Protein AF-A0A3N5QS69-F1 (afdb_monomer_lite)

Structure (mmCIF, N/CA/C/O backbone):
data_AF-A0A3N5QS69-F1
#
_entry.id   AF-A0A3N5QS69-F1
#
loop_
_atom_site.group_PDB
_atom_site.id
_atom_site.type_symbol
_atom_site.label_atom_id
_atom_site.label_alt_id
_atom_site.label_comp_id
_atom_site.label_asym_id
_atom_site.label_entity_id
_atom_site.label_seq_id
_atom_site.pdbx_PDB_ins_code
_atom_site.Cartn_x
_atom_site.Cartn_y
_atom_site.Cartn_z
_atom_site.occupancy
_atom_site.B_iso_or_equiv
_atom_site.auth_seq_id
_atom_site.auth_comp_id
_atom_site.auth_asym_id
_atom_site.auth_atom_id
_atom_site.pdbx_PDB_model_num
ATOM 1 N N . MET A 1 1 ? -4.852 -14.728 11.815 1.00 70.88 1 MET A N 1
ATOM 2 C CA . MET A 1 1 ? -3.845 -13.891 12.500 1.00 70.88 1 MET A CA 1
ATOM 3 C C . MET A 1 1 ? -4.090 -12.396 12.298 1.00 70.88 1 MET A C 1
ATOM 5 O O . MET A 1 1 ? -4.869 -11.875 13.077 1.00 70.88 1 MET A O 1
ATOM 9 N N . LEU A 1 2 ? -3.584 -11.690 11.267 1.00 76.06 2 LEU A N 1
ATOM 10 C CA . LEU A 1 2 ? -3.849 -10.233 11.158 1.00 76.06 2 LEU A CA 1
ATOM 11 C C . LEU A 1 2 ? -5.343 -9.878 11.018 1.00 76.06 2 LEU A C 1
ATOM 13 O O . LEU A 1 2 ? -5.801 -8.926 11.636 1.00 76.06 2 LEU A O 1
ATOM 17 N N . LEU A 1 3 ? -6.115 -10.656 10.252 1.00 79.31 3 LEU A N 1
ATOM 18 C CA . LEU A 1 3 ? -7.558 -10.423 10.079 1.00 79.31 3 LEU A CA 1
ATOM 19 C C . LEU A 1 3 ? -8.364 -10.548 11.380 1.00 79.31 3 LEU A C 1
ATOM 21 O O . LEU A 1 3 ? -9.362 -9.858 11.541 1.00 79.31 3 LEU A O 1
ATOM 25 N N . GLU A 1 4 ? -7.926 -11.404 12.300 1.00 81.56 4 GLU A N 1
ATOM 26 C CA . GLU A 1 4 ? -8.553 -11.550 13.619 1.00 81.56 4 GLU A CA 1
ATOM 27 C C . GLU A 1 4 ? -8.133 -10.393 14.527 1.00 81.56 4 GLU A C 1
ATOM 29 O O . GLU A 1 4 ? -8.969 -9.806 15.208 1.00 81.56 4 GLU A O 1
ATOM 34 N N . LEU A 1 5 ? -6.854 -10.001 14.470 1.00 80.62 5 LEU A N 1
ATOM 35 C CA . LEU A 1 5 ? -6.321 -8.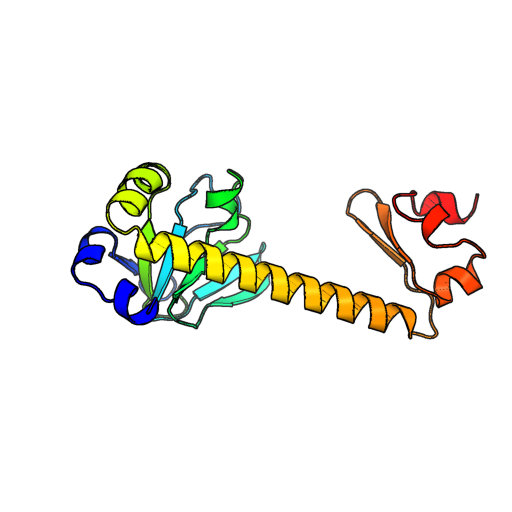883 15.248 1.00 80.62 5 LEU A CA 1
ATOM 36 C C . LEU A 1 5 ? -7.008 -7.563 14.897 1.00 80.62 5 LEU A C 1
ATOM 38 O O . LEU A 1 5 ? -7.406 -6.843 15.803 1.00 80.62 5 LEU A O 1
ATOM 42 N N . ILE A 1 6 ? -7.218 -7.260 13.610 1.00 83.44 6 ILE A N 1
ATOM 43 C CA . ILE A 1 6 ? -7.883 -6.011 13.189 1.00 83.44 6 ILE A CA 1
ATOM 44 C C . ILE A 1 6 ? -9.377 -5.957 13.546 1.00 83.44 6 ILE A C 1
ATOM 46 O O . ILE A 1 6 ? -9.986 -4.894 13.450 1.00 83.44 6 ILE A O 1
ATOM 50 N N . GLN A 1 7 ? -9.963 -7.087 13.947 1.00 82.31 7 GLN A N 1
ATOM 51 C CA . GLN A 1 7 ? -11.326 -7.178 14.474 1.00 82.31 7 GLN A CA 1
ATOM 52 C C . GLN A 1 7 ? -11.357 -7.215 16.012 1.00 82.31 7 GLN A C 1
ATOM 54 O O . GLN A 1 7 ? -12.440 -7.265 16.595 1.00 82.31 7 GLN A O 1
ATOM 59 N N . SER A 1 8 ? -10.194 -7.176 16.676 1.00 85.25 8 SER A N 1
ATOM 60 C CA . SER A 1 8 ? -10.106 -7.174 18.136 1.00 85.25 8 SER A CA 1
ATOM 61 C C . SER A 1 8 ? -10.793 -5.932 18.719 1.00 85.25 8 SER A C 1
ATOM 63 O O . SER A 1 8 ? -10.516 -4.812 18.269 1.00 85.25 8 SER A O 1
ATOM 65 N N . PRO A 1 9 ? -11.625 -6.082 19.768 1.00 84.88 9 PRO A N 1
ATOM 66 C CA . PRO A 1 9 ? -12.214 -4.953 20.489 1.00 84.88 9 PRO A CA 1
ATOM 67 C C . PRO A 1 9 ? -11.172 -3.969 21.034 1.00 84.88 9 PRO A C 1
ATOM 69 O O . PRO A 1 9 ? -11.463 -2.790 21.214 1.00 84.88 9 PRO A O 1
ATOM 72 N N . GLU A 1 10 ? -9.946 -4.432 21.273 1.00 85.50 10 GLU A N 1
ATOM 73 C CA . GLU A 1 10 ? -8.849 -3.621 21.803 1.00 85.50 10 GLU A CA 1
ATOM 74 C C . GLU A 1 10 ? -8.406 -2.520 20.828 1.00 85.50 10 GLU A C 1
ATOM 76 O O . GLU A 1 10 ? -7.886 -1.488 21.252 1.00 85.50 10 GLU A O 1
ATOM 81 N N . LEU A 1 11 ? -8.660 -2.699 19.527 1.00 87.50 11 LEU A N 1
ATOM 82 C CA . LEU A 1 11 ? -8.370 -1.700 18.500 1.00 87.50 11 LEU A CA 1
ATOM 83 C C . LEU A 1 11 ? -9.492 -0.680 18.311 1.00 87.50 11 LEU A C 1
ATOM 85 O O . LEU A 1 11 ? -9.327 0.230 17.502 1.00 87.50 11 LEU A O 1
ATOM 89 N N . ALA A 1 12 ? -10.606 -0.774 19.046 1.00 88.19 12 ALA A N 1
ATOM 90 C CA . ALA A 1 12 ? -11.760 0.109 18.868 1.00 88.19 12 ALA A CA 1
ATOM 91 C C . ALA A 1 12 ? -11.398 1.604 18.938 1.00 88.19 12 ALA A C 1
ATOM 93 O O . ALA A 1 12 ? -11.965 2.399 18.192 1.00 88.19 12 ALA A O 1
ATOM 94 N N . GLY A 1 13 ? -10.417 1.979 19.769 1.00 91.50 13 GLY A N 1
ATOM 95 C CA . GLY A 1 13 ? -9.919 3.358 19.873 1.00 91.50 13 GLY A CA 1
ATOM 96 C C . GLY A 1 13 ? -9.195 3.879 18.624 1.00 91.50 13 GLY A C 1
ATOM 97 O O . GLY A 1 13 ? -9.082 5.087 18.449 1.00 91.50 13 GLY A O 1
ATOM 98 N N . TYR A 1 14 ? -8.755 2.985 17.740 1.00 93.88 14 TYR A N 1
ATOM 99 C CA . TYR A 1 14 ? -8.072 3.301 16.484 1.00 93.88 14 TYR A CA 1
ATOM 100 C C . TYR A 1 14 ? -8.987 3.129 15.260 1.00 93.88 14 TYR A C 1
ATOM 102 O O . TYR A 1 14 ? -8.566 3.389 14.133 1.00 93.88 14 TYR A O 1
ATOM 110 N N . ILE A 1 15 ? -10.232 2.673 15.437 1.00 95.81 15 ILE A N 1
ATOM 111 C CA . ILE A 1 15 ? -11.153 2.436 14.323 1.00 95.81 15 ILE A CA 1
ATOM 112 C C . ILE A 1 15 ? -11.727 3.757 13.808 1.00 95.81 15 ILE A C 1
ATOM 114 O O . ILE A 1 15 ? -12.346 4.531 14.537 1.00 95.81 15 ILE A O 1
ATOM 118 N N . VAL A 1 16 ? -11.600 3.963 12.501 1.00 97.69 16 VAL A N 1
ATOM 119 C CA . VAL A 1 16 ? -12.172 5.088 11.761 1.00 97.69 16 VAL A CA 1
ATOM 120 C C . VAL A 1 16 ? -13.110 4.589 10.664 1.00 97.69 16 VAL A C 1
ATOM 122 O O . VAL A 1 16 ? -12.919 3.516 10.086 1.00 97.69 16 VAL A O 1
ATOM 125 N N . HIS A 1 17 ? -14.129 5.392 10.364 1.00 98.12 17 HIS A N 1
ATOM 126 C CA . HIS A 1 17 ? -15.122 5.096 9.335 1.00 98.12 17 HIS A CA 1
ATOM 127 C C . HIS A 1 17 ? -15.158 6.213 8.298 1.00 98.12 17 HIS A C 1
ATOM 129 O O . HIS A 1 17 ? -15.177 7.396 8.641 1.00 98.12 17 HIS A O 1
ATOM 135 N N . PHE A 1 18 ? -15.226 5.833 7.025 1.00 98.38 18 PHE A N 1
ATOM 136 C CA . PHE A 1 18 ? -15.317 6.763 5.908 1.00 98.38 18 PHE A CA 1
ATOM 137 C C . PHE A 1 18 ? -16.541 6.427 5.049 1.00 98.38 18 PHE A C 1
ATOM 139 O O . PHE A 1 18 ? -16.685 5.284 4.607 1.00 98.38 18 PHE A O 1
ATOM 146 N N . PRO A 1 19 ? -17.439 7.393 4.785 1.00 98.38 19 PRO A N 1
ATOM 147 C CA . PRO A 1 19 ? -18.563 7.161 3.892 1.00 98.38 19 PRO A CA 1
ATOM 148 C C . PRO A 1 19 ? -18.094 7.058 2.436 1.00 98.38 19 PRO A C 1
ATOM 150 O O . PRO A 1 19 ? -17.026 7.551 2.064 1.00 98.38 19 PRO A O 1
ATOM 153 N N . LYS A 1 20 ? -18.941 6.468 1.584 1.00 98.44 20 LYS A N 1
ATOM 154 C CA . LYS A 1 20 ? -18.701 6.397 0.138 1.00 98.44 20 LYS A CA 1
ATOM 155 C C . LYS A 1 20 ? -18.372 7.779 -0.436 1.00 98.44 20 LYS A C 1
ATOM 157 O O . LYS A 1 20 ? -19.071 8.753 -0.173 1.00 98.44 20 LYS A O 1
ATOM 162 N N . GLY A 1 21 ? -17.339 7.837 -1.268 1.00 97.38 21 GLY A N 1
ATOM 163 C CA . GLY A 1 21 ? -16.883 9.046 -1.947 1.00 97.38 21 GLY A CA 1
ATOM 164 C C . GLY A 1 21 ? -15.964 9.932 -1.109 1.00 97.38 21 GLY A C 1
ATOM 165 O O . GLY A 1 21 ? -15.400 10.877 -1.658 1.00 97.38 21 GLY A O 1
ATOM 166 N N . ARG A 1 22 ? -15.775 9.642 0.186 1.00 98.31 22 ARG A N 1
ATOM 167 C CA . ARG A 1 22 ? -14.893 10.427 1.050 1.00 98.31 22 ARG A CA 1
ATOM 168 C C . ARG A 1 22 ? -13.430 10.223 0.666 1.00 98.31 22 ARG A C 1
ATOM 170 O O . ARG A 1 22 ? -12.936 9.098 0.659 1.00 98.31 22 ARG A O 1
ATOM 177 N N . THR A 1 23 ? -12.730 11.324 0.418 1.00 98.12 23 THR A N 1
ATOM 178 C CA . THR A 1 23 ? -11.264 11.342 0.368 1.00 98.12 23 THR A CA 1
ATOM 179 C C . THR A 1 23 ? -10.711 11.209 1.785 1.00 98.12 23 THR A C 1
ATOM 181 O O . THR A 1 23 ? -11.105 11.966 2.677 1.00 98.12 23 THR A O 1
ATOM 184 N N . ILE A 1 24 ? -9.837 10.224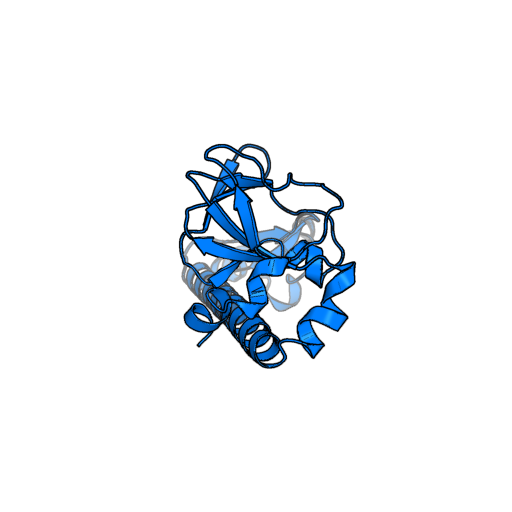 1.990 1.00 97.81 24 ILE A N 1
ATOM 185 C CA . ILE A 1 24 ? -9.184 9.959 3.277 1.00 97.81 24 ILE A CA 1
ATOM 186 C C . ILE A 1 24 ? -7.995 10.906 3.452 1.00 97.81 24 ILE A C 1
ATOM 188 O O . ILE A 1 24 ? -7.900 11.579 4.471 1.00 97.81 24 ILE A O 1
ATOM 192 N N . PHE A 1 25 ? -7.144 11.002 2.431 1.00 97.75 25 PHE A N 1
ATOM 193 C CA . PHE A 1 25 ? -6.079 11.999 2.311 1.00 97.75 25 PHE A CA 1
ATOM 194 C C . PHE A 1 25 ? -5.748 12.228 0.834 1.00 97.75 25 PHE A C 1
ATOM 196 O O . PHE A 1 25 ? -6.041 11.375 -0.013 1.00 97.75 25 PHE A O 1
ATOM 203 N N . MET A 1 26 ? -5.155 13.378 0.531 1.00 97.56 26 MET A N 1
ATOM 204 C CA . MET A 1 26 ? -4.743 13.778 -0.811 1.00 97.56 26 MET A CA 1
ATOM 205 C C . MET A 1 26 ? -3.246 13.566 -1.016 1.00 97.56 26 MET A C 1
ATOM 207 O O . MET A 1 26 ? -2.470 13.519 -0.067 1.00 97.56 26 MET A O 1
ATOM 211 N N . GLU A 1 27 ? -2.846 13.423 -2.276 1.00 97.06 27 GLU A N 1
ATOM 212 C CA . GLU A 1 27 ? -1.444 13.520 -2.685 1.00 97.06 27 GLU A CA 1
ATOM 213 C C . GLU A 1 27 ? -0.863 14.872 -2.233 1.00 97.06 27 GLU A C 1
ATOM 215 O O . GLU A 1 27 ? -1.569 15.877 -2.223 1.00 97.06 27 GLU A O 1
ATOM 220 N N . GLU A 1 28 ? 0.414 14.884 -1.853 1.00 96.12 28 GLU A N 1
ATOM 221 C CA . GLU A 1 28 ? 1.151 16.030 -1.299 1.00 96.12 28 GLU A CA 1
ATOM 222 C C . GLU A 1 28 ? 0.740 16.509 0.107 1.00 96.12 28 GLU A C 1
ATOM 224 O O . GLU A 1 28 ? 1.394 17.414 0.641 1.00 96.12 28 GLU A O 1
ATOM 229 N N . ASP A 1 29 ? -0.255 15.878 0.743 1.00 95.25 29 ASP A N 1
ATOM 230 C CA . ASP A 1 29 ? -0.596 16.150 2.143 1.00 95.25 29 ASP A CA 1
ATOM 231 C C . ASP A 1 29 ? 0.571 15.795 3.082 1.00 95.25 29 ASP A C 1
ATOM 233 O O . ASP A 1 29 ? 1.265 14.787 2.905 1.00 95.25 29 ASP A O 1
ATOM 237 N N . ASP A 1 30 ? 0.723 16.587 4.145 1.00 93.12 30 ASP A N 1
ATOM 238 C CA . ASP A 1 30 ? 1.734 16.383 5.192 1.00 93.12 30 ASP A CA 1
ATOM 239 C C . ASP A 1 30 ? 1.324 15.331 6.237 1.00 93.12 30 ASP A C 1
ATOM 241 O O . ASP A 1 30 ? 2.097 15.017 7.142 1.00 93.12 30 ASP A O 1
ATOM 245 N N . SER A 1 31 ? 0.112 14.767 6.141 1.00 91.31 31 SER A N 1
ATOM 246 C CA . SER A 1 31 ? -0.306 13.688 7.040 1.00 91.31 31 SER A CA 1
ATOM 247 C C . SER A 1 31 ? 0.555 12.444 6.825 1.00 91.31 31 SER A C 1
ATOM 249 O O . SER A 1 31 ? 0.880 12.067 5.698 1.00 91.31 31 SER A O 1
ATOM 251 N N . GLN A 1 32 ? 0.912 11.775 7.918 1.00 93.06 32 GLN A N 1
ATOM 252 C CA . GLN A 1 32 ? 1.806 10.617 7.878 1.00 93.06 32 GLN A CA 1
ATOM 253 C C . GLN A 1 32 ? 1.254 9.422 8.644 1.00 93.06 32 GLN A C 1
ATOM 255 O O . GLN A 1 32 ? 2.014 8.519 8.956 1.00 93.06 32 GLN A O 1
ATOM 260 N N . ASP A 1 33 ? -0.045 9.395 8.929 1.00 95.62 33 ASP A N 1
ATOM 261 C CA . ASP A 1 33 ? -0.691 8.288 9.634 1.00 95.62 33 ASP A CA 1
ATOM 262 C C . ASP A 1 33 ? -0.721 7.020 8.775 1.00 95.62 33 ASP A C 1
ATOM 264 O O . ASP A 1 33 ? -0.815 7.091 7.539 1.00 95.62 33 ASP A O 1
ATOM 268 N N . LEU A 1 34 ? -0.643 5.870 9.441 1.00 94.56 34 LEU A N 1
ATOM 269 C CA . LEU A 1 34 ? -0.725 4.552 8.823 1.00 94.56 34 LEU A CA 1
ATOM 270 C C . LEU A 1 34 ? -2.141 4.010 8.965 1.00 94.56 34 LEU A C 1
ATOM 272 O O . LEU A 1 34 ? -2.735 4.094 10.037 1.00 94.56 34 LEU A O 1
ATOM 276 N N . TYR A 1 35 ? -2.650 3.388 7.907 1.00 95.62 35 TYR A N 1
ATOM 277 C CA . TYR A 1 35 ? -3.965 2.774 7.936 1.00 95.62 35 TYR A CA 1
ATOM 278 C C . TYR A 1 35 ? -3.920 1.299 7.565 1.00 95.62 35 TYR A C 1
ATOM 280 O O . TYR A 1 35 ? -3.111 0.873 6.736 1.00 95.62 35 TYR A O 1
ATOM 288 N N . ILE A 1 36 ? -4.846 0.537 8.145 1.00 94.19 36 ILE A N 1
ATOM 289 C CA . ILE A 1 36 ? -5.102 -0.865 7.817 1.00 94.19 36 ILE A CA 1
ATOM 290 C C . ILE A 1 36 ? -6.568 -0.997 7.425 1.00 94.19 36 ILE A C 1
ATOM 292 O O . ILE A 1 36 ? -7.455 -0.676 8.216 1.00 94.19 36 ILE A O 1
ATOM 296 N N . LEU A 1 37 ? -6.839 -1.460 6.206 1.00 95.50 37 LEU A N 1
ATOM 297 C CA . LEU A 1 37 ? -8.205 -1.681 5.740 1.00 95.50 37 LEU A CA 1
ATOM 298 C C . LEU A 1 37 ? -8.853 -2.823 6.535 1.00 95.50 37 LEU A C 1
ATOM 300 O O . LEU A 1 37 ? -8.335 -3.936 6.535 1.00 95.50 37 LEU A O 1
ATOM 304 N N . VAL A 1 38 ? -9.996 -2.567 7.170 1.00 95.75 38 VAL A N 1
ATOM 305 C CA . VAL A 1 38 ? -10.796 -3.598 7.855 1.00 95.75 38 VAL A CA 1
ATOM 306 C C . VAL A 1 38 ? -11.909 -4.088 6.936 1.00 95.75 38 VAL A C 1
ATOM 308 O O . VAL A 1 38 ? -12.070 -5.290 6.742 1.00 95.75 38 VAL A O 1
ATOM 311 N N . ALA A 1 39 ? -12.643 -3.160 6.322 1.00 96.75 39 ALA A N 1
ATOM 312 C CA . ALA A 1 39 ? -13.721 -3.465 5.392 1.00 96.75 39 ALA A CA 1
ATOM 313 C C . ALA A 1 39 ? -13.936 -2.323 4.392 1.00 96.75 39 ALA A C 1
ATOM 315 O O . ALA A 1 39 ? -13.654 -1.162 4.688 1.00 96.75 39 ALA A O 1
ATOM 316 N N . GLY A 1 40 ? -14.483 -2.656 3.224 1.00 97.62 40 GLY A N 1
ATOM 317 C CA . GLY A 1 40 ? -14.769 -1.705 2.151 1.00 97.62 40 GLY A CA 1
ATOM 318 C C . GLY A 1 40 ? -13.726 -1.729 1.035 1.00 97.62 40 GLY A C 1
ATOM 319 O O . GLY A 1 40 ? -12.939 -2.664 0.910 1.00 97.62 40 GLY A O 1
ATOM 320 N N . GLN A 1 41 ? -13.776 -0.721 0.170 1.00 98.50 41 GLN A N 1
ATOM 321 C CA . GLN A 1 41 ? -12.946 -0.604 -1.024 1.00 98.50 41 GLN A CA 1
ATOM 322 C C . GLN A 1 41 ? -12.453 0.831 -1.181 1.00 98.50 41 GLN A C 1
ATOM 324 O O . GLN A 1 41 ? -13.209 1.793 -1.011 1.00 98.50 41 GLN A O 1
ATOM 329 N N . LEU A 1 42 ? -11.183 0.964 -1.545 1.00 98.56 42 LEU A N 1
ATOM 330 C CA . LEU A 1 42 ? -10.511 2.240 -1.753 1.00 98.56 42 LEU A CA 1
ATOM 331 C C . LEU A 1 42 ? -9.995 2.331 -3.185 1.00 98.56 42 LEU A C 1
ATOM 333 O O . LEU A 1 42 ? -9.501 1.348 -3.735 1.00 98.56 42 LEU A O 1
ATOM 337 N N . GLU A 1 43 ? -10.049 3.524 -3.762 1.00 98.12 43 GLU A N 1
ATOM 338 C CA . GLU A 1 43 ? -9.317 3.869 -4.976 1.00 98.12 43 GLU A CA 1
ATOM 339 C C . GLU A 1 43 ? -8.057 4.663 -4.633 1.00 98.12 43 GLU A C 1
ATOM 341 O O . GLU A 1 43 ? -8.074 5.542 -3.766 1.00 98.12 43 GLU A O 1
ATOM 346 N N . VAL A 1 44 ? -6.970 4.346 -5.337 1.00 97.88 44 VAL A N 1
ATOM 347 C CA . VAL A 1 44 ? -5.692 5.051 -5.252 1.00 97.88 44 VAL A CA 1
ATOM 348 C C . VAL A 1 44 ? -5.498 5.865 -6.525 1.00 97.88 44 VAL A C 1
ATOM 350 O O . VAL A 1 44 ? -5.504 5.320 -7.635 1.00 97.88 44 VAL A O 1
ATOM 353 N N . LEU A 1 45 ? -5.321 7.172 -6.363 1.00 97.56 45 LEU A N 1
ATOM 354 C CA . LEU A 1 45 ? -5.223 8.145 -7.447 1.00 97.56 45 LEU A CA 1
ATOM 355 C C . LEU A 1 45 ? -3.862 8.845 -7.393 1.00 97.56 45 LEU A C 1
ATOM 357 O O . LEU A 1 45 ? -3.453 9.317 -6.336 1.00 97.56 45 LEU A O 1
ATOM 361 N N . LYS A 1 46 ? -3.178 8.941 -8.534 1.00 94.94 46 LYS A N 1
ATOM 362 C CA . LYS A 1 46 ? -1.969 9.759 -8.700 1.00 94.94 46 LYS A CA 1
ATOM 363 C C . LYS A 1 46 ? -2.233 10.840 -9.741 1.00 94.94 46 LYS A C 1
ATOM 365 O O . LYS A 1 46 ? -2.541 10.526 -10.898 1.00 94.94 46 LYS A O 1
ATOM 370 N N . GLY A 1 47 ? -2.193 12.102 -9.323 1.00 92.81 47 GLY A N 1
ATOM 371 C CA . GLY A 1 47 ? -2.880 13.186 -10.018 1.00 92.81 47 GLY A CA 1
ATOM 372 C C . GLY A 1 47 ? -4.347 12.812 -10.264 1.00 92.81 47 GLY A C 1
ATOM 373 O O . GLY A 1 47 ? -5.064 12.420 -9.347 1.00 92.81 47 GLY A O 1
ATOM 374 N N . ASN A 1 48 ? -4.774 12.834 -11.529 1.00 89.31 48 ASN A N 1
ATOM 375 C CA . ASN A 1 48 ? -6.145 12.478 -11.922 1.00 89.31 48 ASN A CA 1
ATOM 376 C C . ASN A 1 48 ? -6.298 11.028 -12.419 1.00 89.31 48 ASN A C 1
ATOM 378 O O . ASN A 1 48 ? -7.352 10.667 -12.943 1.00 89.31 48 ASN A O 1
ATOM 382 N N . LYS A 1 49 ? -5.255 10.193 -12.317 1.00 94.25 49 LYS A N 1
ATOM 383 C CA . LYS A 1 49 ? -5.280 8.814 -12.825 1.00 94.25 49 LYS A CA 1
ATOM 384 C C . LYS A 1 49 ? -5.427 7.816 -11.687 1.00 94.25 49 LYS A C 1
ATOM 386 O O . LYS A 1 49 ? -4.637 7.815 -10.746 1.00 94.25 49 LYS A O 1
ATOM 391 N N . LYS A 1 50 ? -6.396 6.912 -11.819 1.00 96.00 50 LYS A N 1
ATOM 392 C CA . LYS A 1 50 ? -6.519 5.735 -10.956 1.00 96.00 50 LYS A CA 1
ATOM 393 C C . LYS A 1 50 ? -5.401 4.753 -11.280 1.00 96.00 50 LYS A C 1
ATOM 395 O O . LYS A 1 50 ? -5.287 4.321 -12.425 1.00 96.00 50 LYS A O 1
ATOM 400 N N . ILE A 1 51 ? -4.592 4.421 -10.277 1.00 94.75 51 ILE A N 1
ATOM 401 C CA . ILE A 1 51 ? -3.444 3.518 -10.436 1.00 94.75 51 ILE A CA 1
ATOM 402 C C . ILE A 1 51 ? -3.707 2.126 -9.862 1.00 94.75 51 ILE A C 1
ATOM 404 O O . ILE A 1 51 ? -3.170 1.154 -10.381 1.00 94.75 51 ILE A O 1
ATOM 408 N N . MET A 1 52 ? -4.546 2.014 -8.827 1.00 94.94 52 MET A N 1
ATOM 409 C CA . MET A 1 52 ? -4.956 0.732 -8.249 1.00 94.94 52 MET A CA 1
ATOM 410 C C . MET A 1 52 ? -6.198 0.878 -7.357 1.00 94.94 52 MET A C 1
ATOM 412 O O . MET A 1 52 ? -6.649 1.988 -7.064 1.00 94.94 52 MET A O 1
ATOM 416 N N . GLU A 1 53 ? -6.731 -0.255 -6.905 1.00 97.12 53 GLU A N 1
ATOM 417 C CA . GLU A 1 53 ? -7.717 -0.339 -5.826 1.00 97.12 53 GLU A CA 1
ATOM 418 C C . GLU A 1 53 ? -7.139 -1.113 -4.641 1.00 97.12 53 GLU A C 1
ATOM 420 O O . GLU A 1 53 ? -6.285 -1.984 -4.810 1.00 97.12 53 GLU A O 1
ATOM 425 N N . ILE A 1 54 ? -7.648 -0.824 -3.446 1.00 96.25 54 ILE A N 1
ATOM 426 C CA . ILE A 1 54 ? -7.377 -1.600 -2.238 1.00 96.25 54 ILE A CA 1
ATOM 427 C C . ILE A 1 54 ? -8.699 -2.200 -1.780 1.00 96.25 54 ILE A C 1
ATOM 429 O O . ILE A 1 54 ? -9.611 -1.481 -1.374 1.00 96.25 54 ILE A O 1
ATOM 433 N N . THR A 1 55 ? -8.802 -3.522 -1.881 1.00 96.38 55 THR A N 1
ATOM 434 C CA . THR A 1 55 ? -10.048 -4.264 -1.633 1.00 96.38 55 THR A CA 1
ATOM 435 C C . THR A 1 55 ? -9.891 -5.369 -0.594 1.00 96.38 55 THR A C 1
ATOM 437 O O . THR A 1 55 ? -10.884 -5.831 -0.042 1.00 96.38 55 THR A O 1
ATOM 440 N N . ALA A 1 56 ? -8.657 -5.796 -0.311 1.00 93.50 56 ALA A N 1
ATOM 441 C CA . ALA A 1 56 ? -8.379 -6.884 0.616 1.00 93.50 56 ALA A CA 1
ATOM 442 C C . ALA A 1 56 ? -8.257 -6.365 2.063 1.00 93.50 56 ALA A C 1
ATOM 444 O O . ALA A 1 56 ? -7.367 -5.546 2.329 1.00 93.50 56 ALA A O 1
ATOM 445 N N . PRO A 1 57 ? -9.078 -6.852 3.011 1.00 93.19 57 PRO A N 1
ATOM 446 C CA . PRO A 1 57 ? -8.881 -6.604 4.437 1.00 93.19 57 PRO A CA 1
ATOM 447 C C . PRO A 1 57 ? -7.462 -6.963 4.904 1.00 93.19 57 PRO A C 1
ATOM 449 O O . PRO A 1 57 ? -6.833 -7.879 4.375 1.00 93.19 57 PRO A O 1
ATOM 452 N N . GLY A 1 58 ? -6.938 -6.219 5.875 1.00 90.56 58 GLY A N 1
ATOM 453 C CA . GLY A 1 58 ? -5.544 -6.292 6.320 1.00 90.56 58 GLY A CA 1
ATOM 454 C C . GLY A 1 58 ? -4.557 -5.538 5.421 1.00 90.56 58 GLY A C 1
ATOM 455 O O . GLY A 1 58 ? -3.372 -5.463 5.740 1.00 90.56 58 GLY A O 1
ATOM 456 N N . SER A 1 59 ? -5.008 -4.955 4.305 1.00 91.50 59 SER A N 1
ATOM 457 C CA . SER A 1 59 ? -4.131 -4.161 3.444 1.00 91.50 59 SER A CA 1
ATOM 458 C C . SER A 1 59 ? -3.735 -2.844 4.099 1.00 91.50 59 SER A C 1
ATOM 460 O O . SER A 1 59 ? -4.592 -2.047 4.476 1.00 91.50 59 SER A O 1
ATOM 462 N N . PHE A 1 60 ? -2.430 -2.581 4.133 1.00 91.81 60 PHE A N 1
ATOM 463 C CA . PHE A 1 60 ? -1.884 -1.286 4.527 1.00 91.81 60 PHE A CA 1
ATOM 464 C C . PHE A 1 60 ? -2.014 -0.253 3.416 1.00 91.81 60 PHE A C 1
ATOM 466 O O . PHE A 1 60 ? -1.820 -0.596 2.242 1.00 91.81 60 PHE A O 1
ATOM 473 N N . PHE A 1 61 ? -2.279 0.990 3.815 1.00 94.56 61 PHE A N 1
ATOM 474 C CA . PHE A 1 61 ? -2.171 2.174 2.971 1.00 94.56 61 PHE A CA 1
ATOM 475 C C . PHE A 1 61 ? -1.668 3.382 3.769 1.00 94.56 61 PHE A C 1
ATOM 477 O O . PHE A 1 61 ? -1.895 3.499 4.975 1.00 94.56 61 PHE A O 1
ATOM 484 N N . GLY A 1 62 ? -0.965 4.285 3.084 1.00 92.94 62 GLY A N 1
ATOM 485 C CA . GLY A 1 62 ? -0.296 5.424 3.718 1.00 92.94 62 GLY A CA 1
ATOM 486 C C . GLY A 1 62 ? 1.070 5.083 4.329 1.00 92.94 62 GLY A C 1
ATOM 487 O O . GLY A 1 62 ? 1.708 5.944 4.932 1.00 92.94 62 GLY A O 1
ATOM 488 N N . GLU A 1 63 ? 1.544 3.857 4.123 1.00 91.62 63 GLU A N 1
ATOM 489 C CA . GLU A 1 63 ? 2.789 3.307 4.649 1.00 91.62 63 GLU A CA 1
ATOM 490 C C . GLU A 1 63 ? 4.031 4.036 4.143 1.00 91.62 63 GLU A C 1
ATOM 492 O O . GLU A 1 63 ? 4.994 4.183 4.887 1.00 91.62 63 GLU A O 1
ATOM 497 N N . ILE A 1 64 ? 4.012 4.537 2.905 1.00 89.56 64 ILE A N 1
ATOM 498 C CA . ILE A 1 64 ? 5.178 5.204 2.314 1.00 89.56 64 ILE A CA 1
ATOM 499 C C . ILE A 1 64 ? 5.486 6.497 3.075 1.00 89.56 64 ILE A C 1
ATOM 501 O O . ILE A 1 64 ? 6.605 6.696 3.543 1.00 89.56 64 ILE A O 1
ATOM 505 N N . SER A 1 65 ? 4.484 7.359 3.244 1.00 92.62 65 SER A N 1
ATOM 506 C CA . SER A 1 65 ? 4.615 8.626 3.977 1.00 92.62 65 SER A CA 1
ATOM 507 C C . SER A 1 65 ? 4.903 8.391 5.456 1.00 92.62 65 SER A C 1
ATOM 509 O O . SER A 1 65 ? 5.738 9.076 6.048 1.00 92.62 65 SER A O 1
ATOM 511 N N . PHE A 1 66 ? 4.264 7.374 6.038 1.00 91.31 66 PHE A N 1
ATOM 512 C CA . PHE A 1 66 ? 4.498 6.968 7.417 1.00 91.31 66 PHE A CA 1
ATOM 513 C C . PHE A 1 66 ? 5.967 6.572 7.654 1.00 91.31 66 PHE A C 1
ATOM 515 O O . PHE A 1 66 ? 6.633 7.180 8.500 1.00 91.31 66 PHE A O 1
ATOM 522 N N . LEU A 1 67 ? 6.485 5.613 6.874 1.00 87.12 67 LEU A N 1
ATOM 523 C CA . LEU A 1 67 ? 7.815 5.015 7.049 1.00 87.12 67 LEU A CA 1
ATOM 524 C C . LEU A 1 67 ? 8.949 5.947 6.622 1.00 87.12 67 LEU A C 1
ATOM 526 O O . LEU A 1 67 ? 9.962 6.030 7.310 1.00 87.12 67 LEU A O 1
ATOM 530 N N . LEU A 1 68 ? 8.796 6.636 5.489 1.00 87.38 68 LEU A N 1
ATOM 531 C CA . LEU A 1 68 ? 9.872 7.439 4.899 1.00 87.38 68 LEU A CA 1
ATOM 532 C C . LEU A 1 68 ? 9.843 8.905 5.341 1.00 87.38 68 LEU A C 1
ATOM 534 O O . LEU A 1 68 ? 10.743 9.662 4.993 1.00 87.38 68 LEU A O 1
ATOM 538 N N . GLY A 1 69 ? 8.806 9.332 6.069 1.00 87.19 69 GLY A N 1
ATOM 539 C CA . GLY A 1 69 ? 8.644 10.738 6.445 1.00 87.19 69 GLY A CA 1
ATOM 540 C C . GLY A 1 69 ? 8.417 11.669 5.249 1.00 87.19 69 GLY A C 1
ATOM 541 O O . GLY A 1 69 ? 8.606 12.876 5.374 1.00 87.19 69 GLY A O 1
ATOM 542 N N . ALA A 1 70 ? 8.013 11.117 4.105 1.00 89.75 70 ALA A N 1
ATOM 543 C CA . ALA A 1 70 ? 7.641 11.875 2.920 1.00 89.75 70 ALA A CA 1
ATOM 544 C C . ALA A 1 70 ? 6.191 12.384 3.016 1.00 89.75 70 ALA A C 1
ATOM 546 O O . ALA A 1 70 ? 5.415 11.950 3.872 1.00 89.75 70 ALA A O 1
ATOM 547 N N . LYS A 1 71 ? 5.809 13.271 2.094 1.00 94.94 71 LYS A N 1
ATOM 548 C CA . LYS A 1 71 ? 4.405 13.633 1.847 1.00 94.94 71 LYS A CA 1
ATOM 549 C C . LYS A 1 71 ? 3.603 12.443 1.311 1.00 94.94 71 LYS A C 1
ATOM 551 O O . LYS A 1 71 ? 4.175 11.414 0.928 1.00 94.94 71 LYS A O 1
ATOM 556 N N . ARG A 1 72 ? 2.273 12.549 1.284 1.00 96.44 72 ARG A N 1
ATOM 557 C CA . ARG A 1 72 ? 1.399 11.557 0.630 1.00 96.44 72 ARG A CA 1
ATOM 558 C C . ARG A 1 72 ? 1.740 11.427 -0.853 1.00 96.44 72 ARG A C 1
ATOM 560 O O . ARG A 1 72 ? 1.723 12.399 -1.591 1.00 96.44 72 ARG A O 1
ATOM 567 N N . THR A 1 73 ? 2.033 10.208 -1.300 1.00 94.56 73 THR A N 1
ATOM 568 C CA . THR A 1 73 ? 2.467 9.923 -2.683 1.00 94.56 73 THR A CA 1
ATOM 569 C C . THR A 1 73 ? 1.320 9.700 -3.672 1.00 94.56 73 THR A C 1
ATOM 571 O O . THR A 1 73 ? 1.565 9.538 -4.871 1.00 94.56 73 THR A O 1
ATOM 574 N N . ALA A 1 74 ? 0.092 9.615 -3.157 1.00 96.25 74 ALA A N 1
ATOM 575 C CA . ALA A 1 74 ? -1.144 9.398 -3.891 1.00 96.25 74 ALA A CA 1
ATOM 576 C C . ALA A 1 74 ? -2.343 9.818 -3.023 1.00 96.25 74 ALA A C 1
ATOM 578 O O . ALA A 1 74 ? -2.274 9.794 -1.792 1.00 96.25 74 ALA A O 1
ATOM 579 N N . THR A 1 75 ? -3.455 10.144 -3.673 1.00 98.00 75 THR A N 1
ATOM 580 C CA . THR A 1 75 ? -4.753 10.386 -3.037 1.00 98.00 75 THR A CA 1
ATOM 581 C C . THR A 1 75 ? -5.467 9.057 -2.790 1.00 98.00 75 THR A C 1
ATOM 583 O O . THR A 1 75 ? -5.511 8.201 -3.677 1.00 98.00 75 THR A O 1
ATOM 586 N N . ILE A 1 76 ? -6.073 8.896 -1.612 1.00 98.12 76 ILE A N 1
ATOM 587 C CA . ILE A 1 76 ? -6.900 7.734 -1.259 1.00 98.12 76 ILE A CA 1
ATOM 588 C C . ILE A 1 76 ? -8.348 8.167 -1.076 1.00 98.12 76 ILE A C 1
ATOM 590 O O . ILE A 1 76 ? -8.642 9.083 -0.305 1.00 98.12 76 ILE A O 1
ATOM 594 N N . LYS A 1 77 ? -9.270 7.470 -1.740 1.00 98.25 77 LYS A N 1
ATOM 595 C CA . LYS A 1 77 ? -10.703 7.764 -1.663 1.00 98.25 77 LYS A CA 1
ATOM 596 C C . LYS A 1 77 ? -11.540 6.501 -1.507 1.00 98.25 77 LYS A C 1
ATOM 598 O O . LYS A 1 77 ? -11.247 5.462 -2.088 1.00 98.25 77 LYS A O 1
ATOM 603 N N . ALA A 1 78 ? -12.591 6.594 -0.702 1.00 98.62 78 ALA A N 1
ATOM 604 C CA . ALA A 1 78 ? -13.511 5.498 -0.440 1.00 98.62 78 ALA A CA 1
ATOM 605 C C . ALA A 1 78 ? -14.468 5.277 -1.621 1.00 98.62 78 ALA A C 1
ATOM 607 O O . ALA A 1 78 ? -15.228 6.173 -1.995 1.00 98.62 78 ALA A O 1
ATOM 608 N N . LEU A 1 79 ? -14.463 4.073 -2.198 1.00 98.25 79 LEU A N 1
ATOM 609 C CA . LEU A 1 79 ? -15.387 3.669 -3.267 1.00 98.25 79 LEU A CA 1
ATOM 610 C C . LEU A 1 79 ? -16.762 3.260 -2.720 1.00 98.25 79 LEU A C 1
ATOM 612 O O . LEU A 1 79 ? -17.783 3.393 -3.400 1.00 98.25 79 LEU A O 1
ATOM 616 N N . ASN A 1 80 ? -16.797 2.795 -1.474 1.00 98.38 80 ASN A N 1
ATOM 617 C CA . ASN A 1 80 ? -17.992 2.453 -0.709 1.00 98.38 80 ASN A CA 1
ATOM 618 C C . ASN A 1 80 ? -17.800 2.851 0.769 1.00 98.38 80 ASN A C 1
ATOM 620 O O . ASN A 1 80 ? -16.909 3.639 1.075 1.00 98.38 80 ASN A O 1
ATOM 624 N N . ALA A 1 81 ? -18.664 2.383 1.673 1.00 98.38 81 ALA A N 1
ATOM 625 C CA . ALA A 1 81 ? -18.440 2.580 3.103 1.00 98.38 81 ALA A CA 1
ATOM 626 C C . ALA A 1 81 ? -17.198 1.789 3.541 1.00 98.38 81 ALA A C 1
ATOM 628 O O . ALA A 1 81 ? -17.131 0.578 3.328 1.00 98.38 81 ALA A O 1
ATOM 629 N N . VAL A 1 82 ? -16.231 2.484 4.137 1.00 98.56 82 VAL A N 1
ATOM 630 C CA . VAL A 1 82 ? -14.945 1.918 4.544 1.00 98.56 82 VAL A CA 1
ATOM 631 C C . VAL A 1 82 ? -14.793 1.987 6.054 1.00 98.56 82 VAL A C 1
ATOM 633 O O . VAL A 1 82 ? -15.084 3.009 6.675 1.00 98.56 82 VAL A O 1
ATOM 636 N N . GLN A 1 83 ? -14.267 0.907 6.616 1.00 98.00 83 GLN A N 1
ATOM 637 C CA . GLN A 1 83 ? -13.759 0.835 7.975 1.00 98.00 83 GLN A CA 1
ATOM 638 C C . GLN A 1 83 ? -12.256 0.560 7.919 1.00 98.00 83 GLN A C 1
ATOM 640 O O . GLN A 1 83 ? -11.803 -0.316 7.175 1.00 98.00 83 GLN A O 1
ATOM 645 N N . ALA A 1 84 ? -11.481 1.298 8.706 1.00 97.31 84 ALA A N 1
ATOM 646 C CA . ALA A 1 84 ? -10.040 1.120 8.796 1.00 97.31 84 ALA A CA 1
ATOM 647 C C . ALA A 1 84 ? -9.552 1.302 10.234 1.00 97.31 84 ALA A C 1
ATOM 649 O O . ALA A 1 84 ? -10.166 2.022 11.017 1.00 97.31 84 ALA A O 1
ATOM 650 N N . VAL A 1 85 ? -8.421 0.683 10.559 1.00 95.31 85 VAL A N 1
ATOM 651 C CA . VAL A 1 85 ? -7.611 1.057 11.723 1.00 95.31 85 VAL A CA 1
ATOM 652 C C . VAL A 1 85 ? -6.726 2.223 11.291 1.00 95.31 85 VAL A C 1
ATOM 654 O O . VAL A 1 85 ? -6.041 2.106 10.277 1.00 95.31 85 VAL A O 1
ATOM 657 N N . CYS A 1 86 ? -6.743 3.331 12.024 1.00 96.12 86 CYS A N 1
ATOM 658 C CA . CYS A 1 86 ? -5.865 4.483 11.839 1.00 96.12 86 CYS A CA 1
ATOM 659 C C . CYS A 1 86 ? -4.873 4.534 12.995 1.00 96.12 86 CYS A C 1
ATOM 661 O O . CYS A 1 86 ? -5.278 4.655 14.146 1.00 96.12 86 CYS A O 1
ATOM 663 N N . ILE A 1 87 ? -3.583 4.478 12.686 1.00 94.50 87 ILE A N 1
ATOM 664 C CA . ILE A 1 87 ? -2.499 4.576 13.660 1.00 94.50 87 ILE A CA 1
ATOM 665 C C . ILE A 1 87 ? -1.800 5.915 13.417 1.00 94.50 87 ILE A C 1
ATOM 667 O O . ILE A 1 87 ? -1.056 6.044 12.433 1.00 94.50 87 ILE A O 1
ATOM 671 N N . PRO A 1 88 ? -2.033 6.923 14.278 1.00 94.75 88 PRO A N 1
ATOM 672 C CA . PRO A 1 88 ? -1.357 8.200 14.156 1.00 94.75 88 PRO A CA 1
ATOM 673 C C . PRO A 1 88 ? 0.155 8.031 14.253 1.00 94.75 88 PRO A C 1
ATOM 675 O O . PRO A 1 88 ? 0.652 7.274 15.095 1.00 94.75 88 PRO A O 1
ATOM 678 N N . LYS A 1 89 ? 0.918 8.770 13.442 1.00 92.94 89 LYS A N 1
ATOM 679 C CA . LYS A 1 89 ? 2.390 8.665 13.478 1.00 92.94 89 LYS A CA 1
ATOM 680 C C . LYS A 1 89 ? 2.966 8.955 14.866 1.00 92.94 89 LYS A C 1
ATOM 682 O O . LYS A 1 89 ? 3.905 8.290 15.301 1.00 92.94 89 LYS A O 1
ATOM 687 N N . THR A 1 90 ? 2.375 9.914 15.572 1.00 93.19 90 THR A N 1
ATOM 688 C CA . THR A 1 90 ? 2.747 10.305 16.939 1.00 93.19 90 THR A CA 1
ATOM 689 C C . THR A 1 90 ? 2.495 9.211 17.974 1.00 93.19 90 THR A C 1
ATOM 691 O O . THR A 1 90 ? 3.153 9.194 19.010 1.00 93.19 90 THR A O 1
ATOM 694 N N . GLU A 1 91 ? 1.575 8.286 17.703 1.00 93.12 91 GLU A N 1
ATOM 695 C CA . GLU A 1 91 ? 1.169 7.236 18.640 1.00 93.12 91 GLU A CA 1
ATOM 696 C C . GLU A 1 91 ? 1.794 5.875 18.334 1.00 93.12 91 GLU A C 1
ATOM 698 O O . GLU A 1 91 ? 1.671 4.960 19.148 1.00 93.12 91 GLU A O 1
ATOM 703 N N . MET A 1 92 ? 2.527 5.732 17.223 1.00 89.62 92 MET A N 1
ATOM 704 C CA . MET A 1 92 ? 3.064 4.439 16.786 1.00 89.62 92 MET A CA 1
ATOM 705 C C . MET A 1 92 ? 3.838 3.707 17.884 1.00 89.62 92 MET A C 1
ATOM 707 O O . MET A 1 92 ? 3.644 2.514 18.095 1.00 89.62 92 MET A O 1
ATOM 711 N N . THR A 1 93 ? 4.722 4.401 18.601 1.00 89.38 93 THR A N 1
ATOM 712 C CA . THR A 1 93 ? 5.528 3.772 19.656 1.00 89.38 9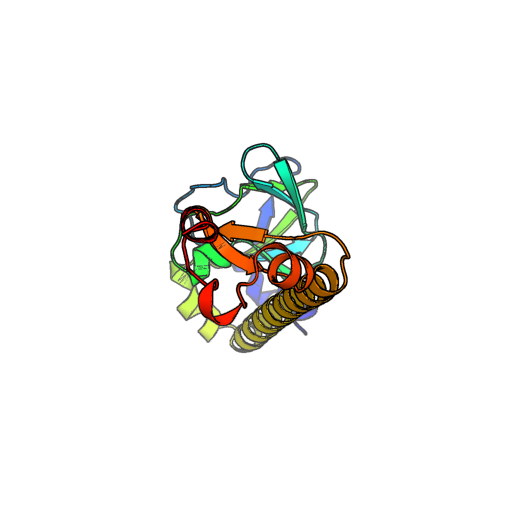3 THR A CA 1
ATOM 713 C C . THR A 1 93 ? 4.652 3.168 20.752 1.00 89.38 93 THR A C 1
ATOM 715 O O . THR A 1 93 ? 4.948 2.082 21.249 1.00 89.38 93 THR A O 1
ATOM 718 N N . ASN A 1 94 ? 3.563 3.847 21.116 1.00 91.50 94 ASN A N 1
ATOM 719 C CA . ASN A 1 94 ? 2.618 3.350 22.111 1.00 91.50 94 ASN A CA 1
ATOM 720 C C . ASN A 1 94 ? 1.777 2.209 21.534 1.00 91.50 94 ASN A C 1
ATOM 722 O O . ASN A 1 94 ? 1.635 1.178 22.187 1.00 91.50 94 ASN A O 1
ATOM 726 N N . PHE A 1 95 ? 1.319 2.349 20.289 1.00 90.56 95 PHE A N 1
ATOM 727 C CA . PHE A 1 95 ? 0.586 1.313 19.569 1.00 90.56 95 PHE A CA 1
ATOM 728 C C . PHE A 1 95 ? 1.375 -0.003 19.498 1.00 90.56 95 PHE A C 1
ATOM 730 O O . PHE A 1 95 ? 0.860 -1.053 19.861 1.00 90.56 95 PHE A O 1
ATOM 737 N N . LEU A 1 96 ? 2.653 0.042 19.111 1.00 89.00 96 LEU A N 1
ATOM 738 C CA . LEU A 1 96 ? 3.504 -1.150 19.019 1.00 89.00 96 LEU A CA 1
ATOM 739 C C . LEU A 1 96 ? 3.786 -1.795 20.379 1.00 89.00 96 LEU A C 1
ATOM 741 O O . LEU A 1 96 ? 3.957 -3.008 20.454 1.00 89.00 96 LEU A O 1
ATOM 745 N N . ARG A 1 97 ? 3.847 -1.001 21.455 1.00 89.94 97 ARG A N 1
ATOM 746 C CA . ARG A 1 97 ? 3.981 -1.531 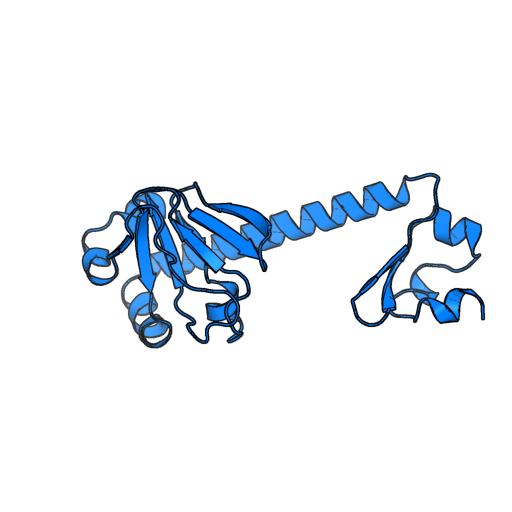22.822 1.00 89.94 97 ARG A CA 1
ATOM 747 C C . ARG A 1 97 ? 2.706 -2.225 23.286 1.00 89.94 97 ARG A C 1
ATOM 749 O O . ARG A 1 97 ? 2.797 -3.224 23.988 1.00 89.94 97 ARG A O 1
ATOM 756 N N . GLN A 1 98 ? 1.549 -1.687 22.911 1.00 89.12 98 GLN A N 1
ATOM 757 C CA . GLN A 1 98 ? 0.248 -2.251 23.254 1.00 89.12 98 GLN A CA 1
ATOM 758 C C . GLN A 1 98 ? -0.072 -3.498 22.415 1.00 89.12 98 GLN A C 1
ATOM 760 O O . GLN A 1 98 ? -0.641 -4.451 22.937 1.00 89.12 98 GLN A O 1
ATOM 765 N N . PHE A 1 99 ? 0.341 -3.517 21.145 1.00 87.12 99 PHE A N 1
ATOM 766 C CA . PHE A 1 99 ? 0.040 -4.582 20.185 1.00 87.12 99 PHE A CA 1
ATOM 767 C C . PHE A 1 99 ? 1.310 -5.128 19.507 1.00 87.12 99 PHE A C 1
ATOM 769 O O . PHE A 1 99 ? 1.485 -4.979 18.291 1.00 87.12 99 PHE A O 1
ATOM 776 N N . PRO A 1 100 ? 2.214 -5.787 20.255 1.00 86.81 100 PRO A N 1
ATOM 777 C CA . PRO A 1 100 ? 3.482 -6.277 19.712 1.00 86.81 100 PRO A CA 1
ATOM 778 C C . PRO A 1 100 ? 3.297 -7.311 18.592 1.00 86.81 100 PRO A C 1
ATOM 780 O O . PRO A 1 100 ? 4.098 -7.362 17.660 1.00 86.81 100 PRO A O 1
ATOM 783 N N . GLU A 1 101 ? 2.219 -8.096 18.623 1.00 85.25 101 GLU A N 1
ATOM 784 C CA . GLU A 1 101 ? 1.928 -9.084 17.576 1.00 85.25 101 GLU A CA 1
ATOM 785 C C . GLU A 1 101 ? 1.610 -8.433 16.221 1.00 85.25 101 GLU A C 1
ATOM 787 O O . GLU A 1 101 ? 2.025 -8.930 15.172 1.00 85.25 101 GLU A O 1
ATOM 792 N N . ILE A 1 102 ? 0.965 -7.258 16.230 1.00 83.62 102 ILE A N 1
ATOM 793 C CA . ILE A 1 102 ? 0.679 -6.496 15.007 1.00 83.62 102 ILE A CA 1
ATOM 794 C C . ILE A 1 102 ? 1.982 -6.003 14.364 1.00 83.62 102 ILE A C 1
ATOM 796 O O . ILE A 1 102 ? 2.088 -5.979 13.138 1.00 83.62 102 ILE A O 1
ATOM 800 N N . ALA A 1 103 ? 3.005 -5.671 15.158 1.00 81.62 103 ALA A N 1
ATOM 801 C CA . ALA A 1 103 ? 4.310 -5.240 14.652 1.00 81.62 103 ALA A CA 1
ATOM 802 C C . ALA A 1 103 ? 4.970 -6.298 13.749 1.00 81.62 103 ALA A C 1
ATOM 804 O O . ALA A 1 103 ? 5.506 -5.977 12.680 1.00 81.62 103 ALA A O 1
ATOM 805 N N . GLY A 1 104 ? 4.911 -7.565 14.173 1.00 83.56 104 GLY A N 1
ATOM 806 C CA . GLY A 1 104 ? 5.434 -8.697 13.409 1.00 83.56 104 GLY A CA 1
ATOM 807 C C . GLY A 1 104 ? 4.699 -8.878 12.082 1.00 83.56 104 GLY A C 1
ATOM 808 O O . GLY A 1 104 ? 5.334 -9.021 11.036 1.00 83.56 104 GLY A O 1
ATOM 809 N N . GLU A 1 105 ? 3.370 -8.778 12.104 1.00 83.31 105 GLU A N 1
ATOM 810 C CA . GLU A 1 105 ? 2.539 -8.915 10.905 1.00 83.31 105 GLU A CA 1
ATOM 811 C C . GLU A 1 105 ? 2.726 -7.750 9.922 1.00 83.31 105 GLU A C 1
ATOM 813 O O . GLU A 1 105 ? 2.858 -7.990 8.720 1.00 83.31 105 GLU A O 1
ATOM 818 N N . ILE A 1 106 ? 2.829 -6.505 10.413 1.00 81.94 106 ILE A N 1
ATOM 819 C CA . ILE A 1 106 ? 3.194 -5.333 9.595 1.00 81.94 106 ILE A CA 1
ATOM 820 C C . ILE A 1 106 ? 4.515 -5.604 8.872 1.00 81.94 106 ILE A C 1
ATOM 822 O O . ILE A 1 106 ? 4.594 -5.500 7.647 1.00 81.94 106 ILE A O 1
ATOM 826 N N . SER A 1 107 ? 5.547 -5.984 9.629 1.00 84.12 107 SER A N 1
ATOM 827 C CA . SER A 1 107 ? 6.893 -6.216 9.095 1.00 84.12 107 SER A CA 1
ATOM 828 C C . SER A 1 107 ? 6.884 -7.307 8.026 1.00 84.12 107 SER A C 1
ATOM 830 O O . SER A 1 107 ? 7.458 -7.139 6.949 1.00 84.12 107 SER A O 1
ATOM 832 N N . LYS A 1 108 ? 6.171 -8.405 8.290 1.00 85.88 108 LYS A N 1
ATOM 833 C CA . LYS A 1 108 ? 6.026 -9.530 7.367 1.00 85.88 108 LYS A CA 1
ATOM 834 C C . LYS A 1 108 ? 5.311 -9.131 6.079 1.00 85.88 108 LYS A C 1
ATOM 836 O O . LYS A 1 108 ? 5.790 -9.468 4.999 1.00 85.88 108 LYS A O 1
ATOM 841 N N . ILE A 1 109 ? 4.203 -8.396 6.165 1.00 83.56 109 ILE A N 1
ATOM 842 C CA . ILE A 1 109 ? 3.429 -7.982 4.985 1.00 83.56 109 ILE A CA 1
ATOM 843 C C . ILE A 1 109 ? 4.214 -6.985 4.135 1.00 83.56 109 ILE A C 1
ATOM 845 O O . ILE A 1 109 ? 4.239 -7.115 2.911 1.00 83.56 109 ILE A O 1
ATOM 849 N N . LEU A 1 110 ? 4.894 -6.021 4.756 1.00 82.75 110 LEU A N 1
ATOM 850 C CA . LEU A 1 110 ? 5.749 -5.082 4.030 1.00 82.75 110 LEU A CA 1
ATOM 851 C C . LEU A 1 110 ? 6.914 -5.805 3.340 1.00 82.75 110 LEU A C 1
ATOM 853 O O . LEU A 1 110 ? 7.176 -5.548 2.165 1.00 82.75 110 LEU A O 1
ATOM 857 N N . ALA A 1 111 ? 7.555 -6.762 4.018 1.00 86.19 111 ALA A N 1
ATOM 858 C CA . ALA A 1 111 ? 8.610 -7.584 3.427 1.00 86.19 111 ALA A CA 1
ATOM 859 C C . ALA A 1 111 ? 8.096 -8.432 2.249 1.00 86.19 111 ALA A C 1
ATOM 861 O O . ALA A 1 111 ? 8.743 -8.495 1.204 1.00 86.19 111 ALA A O 1
ATOM 862 N N . GLN A 1 112 ? 6.910 -9.037 2.377 1.00 85.19 112 GLN A N 1
ATOM 863 C CA . GLN A 1 112 ? 6.271 -9.796 1.298 1.00 85.19 112 GLN A CA 1
ATOM 864 C C . GLN A 1 112 ? 5.922 -8.908 0.098 1.00 85.19 112 GLN A C 1
ATOM 866 O O . GLN A 1 112 ? 6.196 -9.292 -1.038 1.00 85.19 112 GLN A O 1
ATOM 871 N N . ARG A 1 113 ? 5.372 -7.707 0.326 1.00 81.88 113 ARG A N 1
ATOM 872 C CA . ARG A 1 113 ? 5.081 -6.732 -0.740 1.00 81.88 113 ARG A CA 1
ATOM 873 C C . ARG A 1 113 ? 6.352 -6.292 -1.465 1.00 81.88 113 ARG A C 1
ATOM 875 O O . ARG A 1 113 ? 6.366 -6.245 -2.696 1.00 81.88 113 ARG A O 1
ATOM 882 N N . LEU A 1 114 ? 7.422 -6.010 -0.720 1.00 84.50 114 LEU A N 1
ATOM 883 C CA . LEU A 1 114 ? 8.721 -5.660 -1.291 1.00 84.50 114 LEU A CA 1
ATOM 884 C C . LEU A 1 114 ? 9.288 -6.815 -2.126 1.00 84.50 114 LEU A C 1
ATOM 886 O O . LEU A 1 114 ? 9.695 -6.603 -3.264 1.00 84.50 114 LEU A O 1
ATOM 890 N N . SER A 1 115 ? 9.254 -8.041 -1.599 1.00 85.62 115 SER A N 1
ATOM 891 C CA . SER A 1 115 ? 9.715 -9.239 -2.307 1.00 85.62 115 SER A CA 1
ATOM 892 C C . SER A 1 115 ? 8.927 -9.488 -3.598 1.00 85.62 115 SER A C 1
ATOM 894 O O . SER A 1 115 ? 9.534 -9.674 -4.651 1.00 85.62 115 SER A O 1
ATOM 896 N N . ALA A 1 116 ? 7.594 -9.408 -3.552 1.00 83.00 116 ALA A N 1
ATOM 897 C CA . ALA A 1 116 ? 6.743 -9.572 -4.729 1.00 83.00 116 ALA A CA 1
ATOM 898 C C . ALA A 1 116 ? 7.017 -8.498 -5.797 1.00 83.00 116 ALA A C 1
ATOM 900 O O . ALA A 1 116 ? 7.115 -8.815 -6.981 1.00 83.00 116 ALA A O 1
ATOM 901 N N . THR A 1 117 ? 7.201 -7.239 -5.384 1.00 82.19 117 THR A N 1
ATOM 902 C CA . THR A 1 117 ? 7.532 -6.134 -6.301 1.00 82.19 117 THR A CA 1
ATOM 903 C C . THR A 1 117 ? 8.896 -6.352 -6.960 1.00 82.19 117 THR A C 1
ATOM 905 O O . THR A 1 117 ? 9.020 -6.227 -8.178 1.00 82.19 117 THR A O 1
ATOM 908 N N . SER A 1 118 ? 9.908 -6.752 -6.185 1.00 84.44 118 SER A N 1
ATOM 909 C CA . SER A 1 118 ? 11.240 -7.089 -6.704 1.00 84.44 118 SER A CA 1
ATOM 910 C C . SER A 1 118 ? 11.198 -8.254 -7.697 1.00 84.44 118 SER A C 1
ATOM 912 O O . SER A 1 118 ? 11.886 -8.211 -8.715 1.00 84.44 118 SER A O 1
ATOM 914 N N . GLN A 1 119 ? 10.353 -9.261 -7.454 1.00 84.62 119 GLN A N 1
ATOM 915 C CA . GLN A 1 119 ? 10.182 -10.393 -8.367 1.00 84.62 119 GLN A CA 1
ATOM 916 C C . GLN A 1 119 ? 9.588 -9.960 -9.715 1.00 84.62 119 GLN A C 1
ATOM 918 O O . GLN A 1 119 ? 10.048 -10.410 -10.764 1.00 84.62 119 GLN A O 1
ATOM 923 N N . VAL A 1 120 ? 8.598 -9.060 -9.705 1.00 84.69 120 VAL A N 1
ATOM 924 C CA . VAL A 1 120 ? 8.017 -8.494 -10.935 1.00 84.69 120 VAL A CA 1
ATOM 925 C C . VAL A 1 120 ? 9.059 -7.691 -11.711 1.00 84.69 120 VAL A C 1
ATOM 927 O O . VAL A 1 120 ? 9.163 -7.851 -12.925 1.00 84.69 120 VAL A O 1
ATOM 930 N N . LEU A 1 121 ? 9.861 -6.868 -11.027 1.00 82.75 121 LEU A N 1
ATOM 931 C CA . LEU A 1 121 ? 10.943 -6.108 -11.663 1.00 82.75 121 LEU A CA 1
ATOM 932 C C . LEU A 1 121 ? 11.985 -7.027 -12.307 1.00 82.75 121 LEU A C 1
ATOM 934 O O . LEU A 1 121 ? 12.426 -6.764 -13.425 1.00 82.75 121 LEU A O 1
ATOM 938 N N . TYR A 1 122 ? 12.342 -8.121 -11.634 1.00 82.62 122 TYR A N 1
ATOM 939 C CA . TYR A 1 122 ? 13.247 -9.120 -12.192 1.00 82.62 122 TYR A CA 1
ATOM 940 C C . TYR A 1 122 ? 12.659 -9.781 -13.445 1.00 82.62 122 TYR A C 1
ATOM 942 O O . TYR A 1 122 ? 13.315 -9.820 -14.484 1.00 82.62 122 TYR A O 1
ATOM 950 N N . GLY A 1 123 ? 11.397 -10.217 -13.386 1.00 84.75 123 GLY A N 1
ATOM 951 C CA . GLY A 1 123 ? 10.710 -10.811 -14.536 1.00 84.75 123 GLY A CA 1
ATOM 952 C C . GLY A 1 123 ? 10.573 -9.847 -15.718 1.00 84.75 123 GLY A C 1
ATOM 953 O O . GLY A 1 123 ? 10.751 -10.253 -16.865 1.00 84.75 123 GLY A O 1
ATOM 954 N N . LEU A 1 124 ? 10.320 -8.560 -15.456 1.00 85.62 124 LEU A N 1
ATOM 955 C CA . LEU A 1 124 ? 10.281 -7.529 -16.493 1.00 85.62 124 LEU A CA 1
ATOM 956 C C . LEU A 1 124 ? 11.653 -7.346 -17.150 1.00 85.62 124 LEU A C 1
ATOM 958 O O . LEU A 1 124 ? 11.732 -7.241 -18.371 1.00 85.62 124 LEU A O 1
ATOM 962 N N . LYS A 1 125 ? 12.733 -7.351 -16.361 1.00 82.56 125 LYS A N 1
ATOM 963 C CA . LYS A 1 125 ? 14.099 -7.264 -16.887 1.00 82.56 125 LYS A CA 1
ATOM 964 C C . LYS A 1 125 ? 14.432 -8.459 -17.783 1.00 82.56 125 LYS A C 1
ATOM 966 O O . LYS A 1 125 ? 14.867 -8.257 -18.912 1.00 82.56 125 LYS A O 1
ATOM 971 N N . GLU A 1 126 ? 14.154 -9.682 -17.327 1.00 86.50 126 GLU A N 1
ATOM 972 C CA . GLU A 1 126 ? 14.355 -10.888 -18.142 1.00 86.50 126 GLU A CA 1
ATOM 973 C C . GLU A 1 126 ? 13.521 -10.882 -19.426 1.00 86.50 126 GLU A C 1
ATOM 975 O O . GLU A 1 126 ? 13.967 -11.362 -20.469 1.00 86.50 126 GLU A O 1
ATOM 980 N N . PHE A 1 127 ? 12.292 -10.370 -19.358 1.00 88.38 127 PHE A N 1
ATOM 981 C CA . PHE A 1 127 ? 11.440 -10.227 -20.529 1.00 88.38 127 PHE A CA 1
ATOM 982 C C . PHE A 1 127 ? 12.050 -9.250 -21.537 1.00 88.38 127 PHE A C 1
ATOM 984 O O . PHE A 1 127 ? 12.181 -9.599 -22.709 1.00 88.38 127 PHE A O 1
ATOM 991 N N . CYS A 1 128 ? 12.481 -8.068 -21.084 1.00 87.62 128 CYS A N 1
ATOM 992 C CA . CYS A 1 128 ? 13.150 -7.083 -21.930 1.00 87.62 128 CYS A CA 1
ATOM 993 C C . CYS A 1 128 ? 14.407 -7.655 -22.599 1.00 87.62 128 CYS A C 1
ATOM 995 O O . CYS A 1 128 ? 14.621 -7.400 -23.782 1.00 87.62 128 CYS A O 1
ATOM 997 N N . ASP A 1 129 ? 15.204 -8.462 -21.893 1.00 86.62 129 ASP A N 1
ATOM 998 C CA . ASP A 1 129 ? 16.403 -9.114 -22.448 1.00 86.62 129 ASP A CA 1
ATOM 999 C C . ASP A 1 129 ? 16.100 -10.104 -23.579 1.00 86.62 129 ASP A C 1
ATOM 1001 O O . ASP A 1 129 ? 16.921 -10.295 -24.479 1.00 86.62 129 ASP A O 1
ATOM 1005 N N . LYS A 1 130 ? 14.904 -10.697 -23.582 1.00 89.19 130 LYS A N 1
ATOM 1006 C CA . LYS A 1 130 ? 14.457 -11.628 -24.629 1.00 89.19 130 LYS A CA 1
ATOM 1007 C C . LYS A 1 130 ? 13.858 -10.929 -25.849 1.00 89.19 130 LYS A C 1
ATOM 1009 O O . LYS A 1 130 ? 13.635 -11.596 -26.861 1.00 89.19 130 LYS A O 1
ATOM 1014 N N . LEU A 1 131 ? 13.576 -9.627 -25.778 1.00 90.69 131 LEU A N 1
ATOM 1015 C CA . LEU A 1 131 ? 13.010 -8.899 -26.909 1.00 90.69 131 LEU A CA 1
ATOM 1016 C C . LEU A 1 131 ? 14.041 -8.743 -28.041 1.00 90.69 131 LEU A C 1
ATOM 1018 O O . LEU A 1 131 ? 15.226 -8.512 -27.780 1.00 90.69 131 LEU A O 1
ATOM 1022 N N . PRO A 1 132 ? 13.606 -8.864 -29.309 1.00 88.88 132 PRO A N 1
ATOM 1023 C CA . PRO A 1 132 ? 14.485 -8.656 -30.455 1.00 88.88 132 PRO A CA 1
ATOM 1024 C C . PRO A 1 132 ? 14.862 -7.179 -30.632 1.00 88.88 132 PRO A C 1
ATOM 1026 O O . PRO A 1 132 ? 15.951 -6.892 -31.127 1.00 88.88 132 PRO A O 1
ATOM 1029 N N . ASP A 1 133 ? 13.991 -6.264 -30.199 1.00 93.81 133 ASP A N 1
ATOM 1030 C CA . ASP A 1 133 ? 14.167 -4.818 -30.313 1.00 93.81 133 ASP A CA 1
ATOM 1031 C C . ASP A 1 133 ? 14.982 -4.239 -29.154 1.00 93.81 133 ASP A C 1
ATOM 1033 O O . ASP A 1 133 ? 14.896 -4.700 -28.011 1.00 93.81 133 ASP A O 1
ATOM 1037 N N . ALA A 1 134 ? 15.764 -3.196 -29.444 1.00 92.62 134 ALA A N 1
ATOM 1038 C CA . ALA A 1 134 ? 16.524 -2.476 -28.432 1.00 92.62 134 ALA A CA 1
ATOM 1039 C C . ALA A 1 134 ? 15.580 -1.763 -27.453 1.00 92.62 134 ALA A C 1
ATOM 1041 O O . ALA A 1 134 ? 14.757 -0.938 -27.849 1.00 92.62 134 ALA A O 1
ATOM 1042 N N . VAL A 1 135 ? 15.732 -2.066 -26.164 1.00 92.06 135 VAL A N 1
ATOM 1043 C CA . VAL A 1 135 ? 14.986 -1.440 -25.071 1.00 92.06 135 VAL A CA 1
ATOM 1044 C C . VAL A 1 135 ? 15.963 -0.710 -24.168 1.00 92.06 135 VAL A C 1
ATOM 1046 O O . VAL A 1 135 ? 16.878 -1.311 -23.600 1.00 92.06 135 VAL A O 1
ATOM 1049 N N . VAL A 1 136 ? 15.720 0.590 -24.010 1.00 90.81 136 VAL A N 1
ATOM 1050 C CA . VAL A 1 136 ? 16.443 1.456 -23.083 1.00 90.81 136 VAL A CA 1
ATOM 1051 C C . VAL A 1 136 ? 15.428 2.178 -22.208 1.00 90.81 136 VAL A C 1
ATOM 1053 O O . VAL A 1 136 ? 14.474 2.767 -22.713 1.00 90.81 136 VAL A O 1
ATOM 1056 N N . VAL A 1 137 ? 15.620 2.120 -20.892 1.00 90.12 137 VAL A N 1
ATOM 1057 C CA . VAL A 1 137 ? 14.796 2.859 -19.924 1.00 90.12 137 VAL A CA 1
ATOM 1058 C C . VAL A 1 137 ? 15.702 3.805 -19.163 1.00 90.12 137 VAL A C 1
ATOM 1060 O O . VAL A 1 137 ? 16.774 3.400 -18.711 1.00 90.12 137 VAL A O 1
ATOM 1063 N N . THR A 1 138 ? 15.264 5.049 -18.989 1.00 90.50 138 THR A N 1
ATOM 1064 C CA . THR A 1 138 ? 15.955 6.040 -18.164 1.00 90.50 138 THR A CA 1
ATOM 1065 C C . THR A 1 138 ? 15.124 6.424 -16.949 1.00 90.50 138 THR A C 1
ATOM 1067 O O . THR A 1 138 ? 13.895 6.353 -16.972 1.00 90.50 138 THR A O 1
ATOM 1070 N N . ASP A 1 139 ? 15.790 6.858 -15.886 1.00 87.81 139 ASP A N 1
ATOM 1071 C CA . ASP A 1 139 ? 15.117 7.567 -14.802 1.00 87.81 139 ASP A CA 1
ATOM 1072 C C . ASP A 1 139 ? 14.691 8.989 -15.230 1.00 87.81 139 ASP A C 1
ATOM 1074 O O . ASP A 1 139 ? 14.789 9.382 -16.397 1.00 87.81 139 ASP A O 1
ATOM 1078 N N . ARG A 1 140 ? 14.198 9.779 -14.269 1.00 85.31 140 ARG A N 1
ATOM 1079 C CA . ARG A 1 140 ? 13.785 11.174 -14.498 1.00 85.31 140 ARG A CA 1
ATOM 1080 C C . ARG A 1 140 ? 14.950 12.119 -14.808 1.00 85.31 140 ARG A C 1
ATOM 10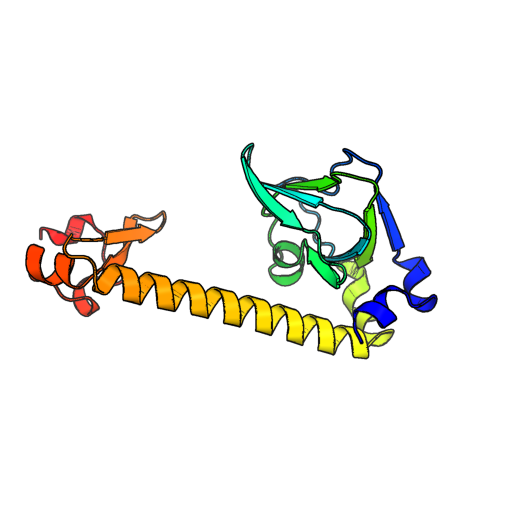82 O O . ARG A 1 140 ? 14.703 13.207 -15.313 1.00 85.31 140 ARG A O 1
ATOM 1089 N N . GLU A 1 141 ? 16.181 11.730 -14.492 1.00 87.62 141 GLU A N 1
ATOM 1090 C CA . GLU A 1 141 ? 17.399 12.502 -14.751 1.00 87.62 141 GLU A CA 1
ATOM 1091 C C . GLU A 1 141 ? 18.076 12.095 -16.072 1.00 87.62 141 GLU A C 1
ATOM 1093 O O . GLU A 1 141 ? 19.135 12.627 -16.408 1.00 87.62 141 GLU A O 1
ATOM 1098 N N . GLY A 1 142 ? 17.477 11.164 -16.827 1.00 86.88 142 GLY A N 1
ATOM 1099 C CA . GLY A 1 142 ? 18.007 10.673 -18.100 1.00 86.88 142 GLY A CA 1
ATOM 1100 C C . GLY A 1 142 ? 19.104 9.614 -17.954 1.00 86.88 142 GLY A C 1
ATOM 1101 O O . GLY A 1 142 ? 19.774 9.296 -18.940 1.00 86.88 142 GLY A O 1
ATOM 1102 N N . ARG A 1 143 ? 19.305 9.059 -16.752 1.00 89.50 143 ARG A N 1
ATOM 1103 C CA . ARG A 1 143 ? 20.296 7.999 -16.516 1.00 89.50 143 ARG A CA 1
ATOM 1104 C C . ARG A 1 143 ? 19.727 6.649 -16.897 1.00 89.50 143 ARG A C 1
ATOM 1106 O O . ARG A 1 143 ? 18.590 6.334 -16.546 1.00 89.50 143 ARG A O 1
ATOM 1113 N N . ILE A 1 144 ? 20.517 5.834 -17.586 1.00 91.19 144 ILE A N 1
ATOM 1114 C CA . ILE A 1 144 ? 20.095 4.514 -18.052 1.00 91.19 144 ILE A CA 1
ATOM 1115 C C . ILE A 1 144 ? 19.908 3.575 -16.852 1.00 91.19 144 ILE A C 1
ATOM 1117 O O . ILE A 1 144 ? 20.835 3.294 -16.089 1.00 91.19 144 ILE A O 1
ATOM 1121 N N . THR A 1 145 ? 18.688 3.059 -16.717 1.00 90.12 145 THR A N 1
ATOM 1122 C CA . THR A 1 145 ? 18.257 2.101 -15.685 1.00 90.12 145 THR A CA 1
ATOM 1123 C C . THR A 1 145 ? 17.891 0.736 -16.262 1.00 90.12 145 THR A C 1
ATOM 1125 O O . THR A 1 145 ? 17.789 -0.241 -15.524 1.00 90.12 145 THR A O 1
ATOM 1128 N N . THR A 1 146 ? 17.703 0.624 -17.577 1.00 89.00 146 THR A N 1
ATOM 1129 C CA . THR A 1 146 ? 17.549 -0.660 -18.274 1.00 89.00 146 THR A CA 1
ATOM 1130 C C . THR A 1 146 ? 18.212 -0.577 -19.635 1.00 89.00 146 THR A C 1
ATOM 1132 O O . THR A 1 146 ? 18.047 0.413 -20.343 1.00 89.00 146 THR A O 1
ATOM 1135 N N . TRP A 1 147 ? 18.940 -1.632 -19.981 1.00 91.44 147 TRP A N 1
ATOM 1136 C CA . TRP A 1 147 ? 19.643 -1.802 -21.241 1.00 91.44 147 TRP A CA 1
ATOM 1137 C C . TRP A 1 147 ? 19.596 -3.285 -21.589 1.00 91.44 147 TRP A C 1
ATOM 1139 O O . TRP A 1 147 ? 20.187 -4.094 -20.873 1.00 91.44 147 TRP A O 1
ATOM 1149 N N . ASN A 1 148 ? 18.824 -3.647 -22.610 1.00 92.56 148 ASN A N 1
ATOM 1150 C CA . ASN A 1 148 ? 18.622 -5.054 -22.940 1.00 92.56 148 ASN A CA 1
ATOM 1151 C C . ASN A 1 148 ? 19.687 -5.594 -23.910 1.00 92.56 148 ASN A C 1
ATOM 1153 O O . ASN A 1 148 ? 20.428 -4.840 -24.542 1.00 92.56 148 ASN A O 1
ATOM 1157 N N . SER A 1 149 ? 19.730 -6.916 -24.096 1.00 92.06 149 SER A N 1
ATOM 1158 C CA . SER A 1 149 ? 20.700 -7.551 -25.005 1.00 92.06 149 SER A CA 1
ATOM 1159 C C . SER A 1 149 ? 20.611 -7.063 -26.459 1.00 92.06 149 SER A C 1
ATOM 1161 O O . SER A 1 149 ? 21.605 -7.081 -27.183 1.00 92.06 149 SER A O 1
ATOM 1163 N N . ALA A 1 150 ? 19.434 -6.641 -26.926 1.00 91.88 150 ALA A N 1
ATOM 1164 C CA . ALA A 1 150 ? 19.287 -6.061 -28.258 1.00 91.88 150 ALA A CA 1
ATOM 1165 C C . ALA A 1 150 ? 19.916 -4.664 -28.360 1.00 91.88 150 ALA A C 1
ATOM 1167 O O . ALA A 1 150 ? 20.556 -4.373 -29.368 1.00 91.88 150 ALA A O 1
ATOM 1168 N N . ALA A 1 151 ? 19.815 -3.837 -27.315 1.00 91.50 151 ALA A N 1
ATOM 1169 C CA . ALA A 1 151 ? 20.514 -2.558 -27.231 1.00 91.50 151 ALA A CA 1
ATOM 1170 C C . ALA A 1 151 ? 22.039 -2.753 -27.205 1.00 91.50 151 ALA A C 1
ATOM 1172 O O . ALA A 1 151 ? 22.748 -2.052 -27.923 1.00 91.50 151 ALA A O 1
ATOM 1173 N N . GLU A 1 152 ? 22.548 -3.760 -26.481 1.00 92.44 152 GLU A N 1
ATOM 1174 C CA . GLU A 1 152 ? 23.981 -4.101 -26.515 1.00 92.44 152 GLU A CA 1
ATOM 1175 C C . GLU A 1 152 ? 24.459 -4.431 -27.931 1.00 92.44 152 GLU A C 1
ATOM 1177 O O . GLU A 1 152 ? 25.494 -3.929 -28.368 1.00 92.44 152 GLU A O 1
ATOM 1182 N N . ARG A 1 153 ? 23.689 -5.238 -28.672 1.00 91.12 153 ARG A N 1
ATOM 1183 C CA . ARG A 1 153 ? 24.000 -5.581 -30.068 1.00 91.12 153 ARG A CA 1
ATOM 1184 C C . ARG A 1 153 ? 23.909 -4.377 -31.003 1.00 91.12 153 ARG A C 1
ATOM 1186 O O . ARG A 1 153 ? 24.725 -4.268 -31.912 1.00 91.12 153 ARG A O 1
ATOM 1193 N N . LEU A 1 154 ? 22.922 -3.507 -30.796 1.00 91.06 154 LEU A N 1
ATOM 1194 C CA . LEU A 1 154 ? 22.669 -2.354 -31.658 1.00 91.06 154 LEU A CA 1
ATOM 1195 C C . LEU A 1 154 ? 23.726 -1.258 -31.481 1.00 91.06 154 LEU A C 1
ATOM 1197 O O . LEU A 1 154 ? 24.224 -0.724 -32.467 1.00 91.06 154 LEU A O 1
ATOM 1201 N N . TYR A 1 155 ? 24.065 -0.931 -30.234 1.00 89.56 155 TYR A N 1
ATOM 1202 C CA . TYR A 1 155 ? 24.954 0.186 -29.901 1.00 89.56 155 TYR A CA 1
ATOM 1203 C C . TYR A 1 155 ? 26.395 -0.247 -29.594 1.00 89.56 155 TYR A C 1
ATOM 1205 O O . TYR A 1 155 ? 27.28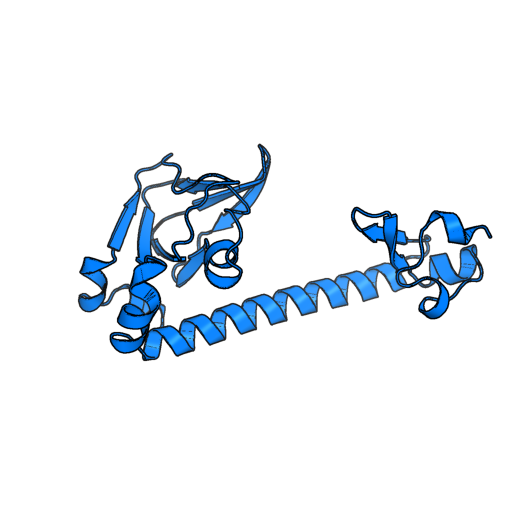0 0.596 -29.470 1.00 89.56 155 TYR A O 1
ATOM 1213 N N . GLY A 1 156 ? 26.662 -1.549 -29.449 1.00 89.75 156 GLY A N 1
ATOM 1214 C CA . GLY A 1 156 ? 28.005 -2.074 -29.182 1.00 89.75 156 GLY A CA 1
ATOM 1215 C C . GLY A 1 156 ? 28.562 -1.695 -27.804 1.00 89.75 156 GLY A C 1
ATOM 1216 O O . GLY A 1 156 ? 29.779 -1.649 -27.618 1.00 89.75 156 GLY A O 1
ATOM 1217 N N . ARG A 1 157 ? 27.689 -1.384 -26.840 1.00 88.56 157 ARG A N 1
ATOM 1218 C CA . ARG A 1 157 ? 28.035 -1.022 -25.456 1.00 88.56 157 ARG A CA 1
ATOM 1219 C C . ARG A 1 157 ? 27.343 -1.985 -24.499 1.00 88.56 157 ARG A C 1
ATOM 1221 O O . ARG A 1 157 ? 26.166 -2.281 -24.682 1.00 88.56 157 ARG A O 1
ATOM 1228 N N . ASN A 1 158 ? 28.064 -2.471 -23.493 1.00 90.12 158 ASN A N 1
ATOM 1229 C CA . ASN A 1 158 ? 27.518 -3.410 -22.514 1.00 90.12 158 ASN A CA 1
ATOM 1230 C C . ASN A 1 158 ? 26.847 -2.695 -21.330 1.00 90.12 158 ASN A C 1
ATOM 1232 O O . ASN A 1 158 ? 27.058 -1.503 -21.093 1.00 90.12 158 ASN A O 1
ATOM 1236 N N . TRP A 1 159 ? 26.082 -3.450 -20.543 1.00 86.81 159 TRP A N 1
ATOM 1237 C CA . TRP A 1 159 ? 25.421 -2.939 -19.343 1.00 86.81 159 TRP A CA 1
ATOM 1238 C C . TRP A 1 159 ? 26.373 -2.285 -18.333 1.00 86.81 159 TRP A C 1
ATOM 1240 O O . TRP A 1 159 ? 26.027 -1.260 -17.755 1.00 86.81 159 TRP A O 1
ATOM 1250 N N . GLN A 1 160 ? 27.570 -2.840 -18.112 1.00 85.62 160 GLN A N 1
ATOM 1251 C CA . GLN A 1 160 ? 28.526 -2.287 -17.141 1.00 85.62 160 GLN A CA 1
ATOM 1252 C C . GLN A 1 160 ? 28.979 -0.870 -17.499 1.00 85.62 160 GLN A C 1
ATOM 1254 O O . GLN A 1 160 ? 29.190 -0.064 -16.598 1.00 85.62 160 GLN A O 1
ATOM 1259 N N . ALA A 1 161 ? 29.117 -0.573 -18.791 1.00 84.44 161 ALA A N 1
ATOM 1260 C CA . ALA A 1 161 ? 29.489 0.751 -19.267 1.00 84.44 161 ALA A CA 1
ATOM 1261 C C . ALA A 1 161 ? 28.304 1.729 -19.259 1.00 84.44 161 ALA A C 1
ATOM 1263 O O . ALA A 1 161 ? 28.503 2.918 -19.041 1.00 84.44 161 ALA A O 1
ATOM 1264 N N . MET A 1 162 ? 27.086 1.238 -19.508 1.00 86.44 162 MET A N 1
ATOM 1265 C CA . MET A 1 162 ? 25.908 2.094 -19.694 1.00 86.44 162 MET A CA 1
ATOM 1266 C C . MET A 1 162 ? 25.082 2.302 -18.420 1.00 86.44 162 MET A C 1
ATOM 1268 O O . MET A 1 162 ? 24.343 3.275 -18.329 1.00 86.44 162 MET A O 1
ATOM 1272 N N . HIS A 1 163 ? 25.168 1.421 -17.422 1.00 85.44 163 HIS A N 1
ATOM 1273 C CA . HIS A 1 163 ? 24.394 1.559 -16.188 1.00 85.44 163 HIS A CA 1
ATOM 1274 C C . HIS A 1 163 ? 24.719 2.881 -15.477 1.00 85.44 163 HIS A C 1
ATOM 1276 O O . HIS A 1 163 ? 25.877 3.139 -15.161 1.00 85.44 163 HIS A O 1
ATOM 1282 N N . GLN A 1 164 ? 23.690 3.690 -15.192 1.00 85.25 164 GLN A N 1
ATOM 1283 C CA . GLN A 1 164 ? 23.790 5.042 -14.607 1.00 85.25 164 GLN A CA 1
ATOM 1284 C C . GLN A 1 164 ? 24.452 6.113 -15.495 1.00 85.25 164 GLN A C 1
ATOM 1286 O O . GLN A 1 164 ? 24.463 7.285 -15.104 1.00 85.25 164 GLN A O 1
ATOM 1291 N N . ALA A 1 165 ? 24.944 5.755 -16.685 1.00 87.06 165 ALA A N 1
ATOM 1292 C CA . ALA A 1 165 ? 25.402 6.716 -17.685 1.00 87.06 165 ALA A CA 1
ATOM 1293 C C . ALA A 1 165 ? 24.217 7.523 -18.231 1.00 87.06 165 ALA A C 1
ATOM 1295 O O . ALA A 1 165 ? 23.061 7.077 -18.180 1.00 87.06 165 ALA A O 1
ATOM 1296 N N . ARG A 1 166 ? 24.484 8.719 -18.763 1.00 88.44 166 ARG A N 1
ATOM 1297 C CA . ARG A 1 166 ? 23.437 9.491 -19.444 1.00 88.44 166 ARG A CA 1
ATOM 1298 C C . ARG A 1 166 ? 23.162 8.888 -20.811 1.00 88.44 166 ARG A C 1
ATOM 1300 O O . ARG A 1 166 ? 24.084 8.513 -21.523 1.00 88.44 166 ARG A O 1
ATOM 1307 N N . PHE A 1 167 ? 21.896 8.855 -21.218 1.00 85.06 167 PHE A N 1
ATOM 1308 C CA . PHE A 1 167 ? 21.528 8.340 -22.541 1.00 85.06 167 PHE A CA 1
ATOM 1309 C C . PHE A 1 167 ? 22.242 9.062 -23.700 1.00 85.06 167 PHE A C 1
ATOM 1311 O O . PHE A 1 167 ? 22.546 8.463 -24.726 1.00 85.06 167 PHE A O 1
ATOM 1318 N N . GLU A 1 168 ? 22.558 10.342 -23.520 1.00 84.88 168 GLU A N 1
ATOM 1319 C CA . GLU A 1 168 ? 23.309 11.164 -24.478 1.00 84.88 168 GLU A CA 1
ATOM 1320 C C . GLU A 1 168 ? 24.723 10.617 -24.756 1.00 84.88 168 GLU A C 1
ATOM 1322 O O . GLU A 1 168 ? 25.243 10.784 -25.856 1.00 84.88 168 GLU A O 1
ATOM 1327 N N . GLU A 1 169 ? 25.323 9.919 -23.789 1.00 82.75 169 GLU A N 1
ATOM 1328 C CA . GLU A 1 169 ? 26.681 9.363 -23.865 1.00 82.75 169 GLU A CA 1
ATOM 1329 C C . GLU A 1 169 ? 26.741 8.057 -24.671 1.00 82.75 169 GLU A C 1
ATOM 1331 O O . GLU A 1 169 ? 27.824 7.572 -24.981 1.00 82.75 169 GLU A O 1
ATOM 1336 N N . VAL A 1 170 ? 25.592 7.495 -25.065 1.00 81.00 170 VAL A N 1
ATOM 1337 C CA . VAL A 1 170 ? 25.520 6.254 -25.857 1.00 81.00 170 VAL A CA 1
ATOM 1338 C C . VAL A 1 170 ? 26.192 6.410 -27.228 1.00 81.00 170 VAL A C 1
ATOM 1340 O O . VAL A 1 170 ? 26.718 5.438 -27.770 1.00 81.00 170 VAL A O 1
ATOM 1343 N N . TYR A 1 171 ? 26.185 7.624 -27.785 1.00 72.94 171 TYR A N 1
ATOM 1344 C CA . TYR A 1 171 ? 26.730 7.936 -29.112 1.00 72.94 171 TYR A CA 1
ATOM 1345 C C . TYR A 1 171 ? 28.137 8.551 -29.080 1.00 72.94 171 TYR A C 1
ATOM 1347 O O . TYR A 1 171 ? 28.651 8.924 -30.137 1.00 72.94 171 TYR A O 1
ATOM 1355 N N . VAL A 1 172 ? 28.736 8.678 -27.893 1.00 63.75 172 VAL A N 1
ATOM 1356 C CA . VAL A 1 172 ? 30.089 9.218 -27.683 1.00 63.75 172 VAL A CA 1
ATOM 1357 C C . VAL A 1 172 ? 31.098 8.069 -27.568 1.00 63.75 172 VAL A C 1
ATOM 1359 O O . VAL A 1 172 ? 32.213 8.237 -28.103 1.00 63.75 172 VAL A O 1
#

Sequence (172 aa):
MLLELIQSPELAGYIVHFPKGRTIFMEEDDSQDLYILVAGQLEVLKGNKKIMEITAPGSFFGEISFLLGAKRTATIKALNAVQAVCIPKTEMTNFLRQFPEIAGEISKILAQRLSATSQVLYGLKEFCDKLPDAVVVTDREGRITTWNSAAERLYGRNWQAMHQARFEEVYV

Secondary structure (DSSP, 8-state):
-HHHHTT-GGGGGGEEEE-TT-EEE-TT-----EEEEEES-EEEEETTEEEEEE-STT-EESHHHHHH-PPPSSEEEESS-EEEEEE-GGGHHHHHHH-HHHHHHHHHHHHHHHHHHHHHHHHHHHHHHH-SS--EEE-TTSBEEEE-HHHHHHHS--HHHHTTSBGGGGG-

Foldseek 3Di:
DLLVVQVDPVLVVQKDKDAAFDWPDAFQAQFQKKKFWNAAKKFWAQPNDTDDMDGDGRDIDSNCCLPVVGTHRTIITGNHITMMGIGGSVCVVVVCVVCVVVVVVVVVVVVVVVVVVVVVVVVVLVVQQPDCAWDWDADPVQQTPHTHPNNCVVLVDDCVRRHRNHPVVSND

pLDDT: mean 90.28, std 6.01, range [63.75, 98.62]

Radius of gyration: 20.9 Å; chains: 1; bounding box: 49×30×55 Å